Protein AF-A0A2S9GAI8-F1 (afdb_monomer_lite)

Structure (mmCIF, N/CA/C/O backbone):
data_AF-A0A2S9GAI8-F1
#
_entry.id   AF-A0A2S9GAI8-F1
#
loop_
_atom_site.group_PDB
_atom_site.id
_atom_site.type_symbol
_atom_site.label_atom_id
_atom_site.label_alt_id
_atom_site.label_comp_id
_atom_site.label_asym_id
_atom_site.label_entity_id
_atom_site.label_seq_id
_atom_site.pdbx_PDB_ins_code
_atom_site.Cartn_x
_atom_site.Cartn_y
_atom_site.Cartn_z
_atom_site.occupancy
_atom_site.B_iso_or_equiv
_atom_site.auth_seq_id
_atom_site.auth_comp_id
_atom_site.auth_asym_id
_atom_site.auth_atom_id
_atom_site.pdbx_PDB_model_num
ATOM 1 N N . ARG A 1 1 ? -7.569 5.837 -9.846 1.00 77.06 1 ARG A N 1
ATOM 2 C CA . ARG A 1 1 ? -6.304 5.334 -9.251 1.00 77.06 1 ARG A CA 1
ATOM 3 C C . ARG A 1 1 ? -5.984 3.922 -9.727 1.00 77.06 1 ARG A C 1
ATOM 5 O O . ARG A 1 1 ? -4.975 3.778 -10.397 1.00 77.06 1 ARG A O 1
ATOM 12 N N . PHE A 1 2 ? -6.852 2.932 -9.478 1.00 83.75 2 PHE A N 1
ATOM 13 C CA . PHE A 1 2 ? -6.623 1.537 -9.892 1.00 83.75 2 PHE A CA 1
ATOM 14 C C . PHE A 1 2 ? -6.374 1.361 -11.403 1.00 83.75 2 PHE A C 1
ATOM 16 O O . PHE A 1 2 ? -5.393 0.743 -11.783 1.00 83.75 2 PHE A O 1
ATOM 23 N N . PHE A 1 3 ? -7.200 1.969 -12.262 1.00 87.75 3 PHE A N 1
ATOM 24 C CA . PHE A 1 3 ? -7.038 1.874 -13.723 1.00 87.75 3 PHE A CA 1
ATOM 25 C C . PHE A 1 3 ? -6.111 2.945 -14.306 1.00 87.75 3 PHE A C 1
ATOM 27 O O . PHE A 1 3 ? -5.300 2.677 -15.185 1.00 87.75 3 PHE A O 1
ATOM 34 N N . THR A 1 4 ? -6.199 4.169 -13.787 1.00 87.25 4 THR A N 1
ATOM 35 C CA . THR A 1 4 ? -5.421 5.308 -14.292 1.00 87.25 4 THR A CA 1
ATOM 36 C C . THR A 1 4 ? -3.915 5.135 -14.084 1.00 87.25 4 THR A C 1
ATOM 38 O O . THR A 1 4 ? -3.148 5.576 -14.925 1.00 87.25 4 THR A O 1
ATOM 41 N N . GLY A 1 5 ? -3.479 4.488 -12.994 1.00 87.81 5 GLY A N 1
ATOM 42 C CA . GLY A 1 5 ? -2.055 4.264 -12.710 1.00 87.81 5 GLY A CA 1
ATOM 43 C C . GLY A 1 5 ? -1.359 3.394 -13.766 1.00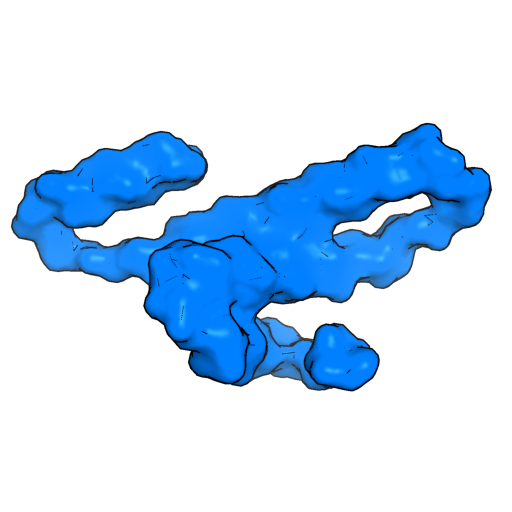 87.81 5 GLY A C 1
ATOM 44 O O . GLY A 1 5 ? -0.410 3.867 -14.390 1.00 87.81 5 GLY A O 1
ATOM 45 N N . PRO A 1 6 ? -1.841 2.163 -14.020 1.00 89.12 6 PRO A N 1
ATOM 46 C CA . PRO A 1 6 ? -1.314 1.302 -15.078 1.00 89.12 6 PRO A CA 1
ATOM 47 C C . PRO A 1 6 ? -1.376 1.944 -16.468 1.00 89.12 6 PRO A C 1
ATOM 49 O O . PRO A 1 6 ? -0.404 1.871 -17.216 1.00 89.12 6 PRO A O 1
ATOM 52 N N . LEU A 1 7 ? -2.479 2.631 -16.794 1.00 90.50 7 LEU A N 1
ATOM 53 C CA . LEU A 1 7 ? -2.616 3.331 -18.074 1.00 90.50 7 LEU A CA 1
ATOM 54 C C . LEU A 1 7 ? -1.563 4.437 -18.230 1.00 90.50 7 LEU A C 1
ATOM 56 O O . LEU A 1 7 ? -0.894 4.498 -19.258 1.00 90.50 7 LEU A O 1
ATOM 60 N N . SER A 1 8 ? -1.346 5.265 -17.205 1.00 88.62 8 SER A N 1
ATOM 61 C CA . SER A 1 8 ? -0.301 6.295 -17.238 1.00 88.62 8 SER A CA 1
ATOM 62 C C . SER A 1 8 ? 1.106 5.705 -17.320 1.00 88.62 8 SER A C 1
ATOM 64 O O . SER A 1 8 ? 1.942 6.248 -18.032 1.00 88.62 8 SER A O 1
ATOM 66 N N . TYR A 1 9 ? 1.370 4.579 -16.652 1.00 87.81 9 TYR A N 1
ATOM 67 C CA . TYR A 1 9 ? 2.661 3.896 -16.760 1.00 87.81 9 TYR A CA 1
ATOM 68 C C . TYR A 1 9 ? 2.928 3.361 -18.174 1.00 87.81 9 TYR A C 1
ATOM 70 O O . TYR A 1 9 ? 4.061 3.386 -18.644 1.00 87.81 9 TYR A O 1
ATOM 78 N N . SER A 1 10 ? 1.881 2.938 -18.888 1.00 89.44 10 SER A N 1
ATOM 79 C CA . SER A 1 10 ? 2.002 2.474 -20.275 1.00 89.44 10 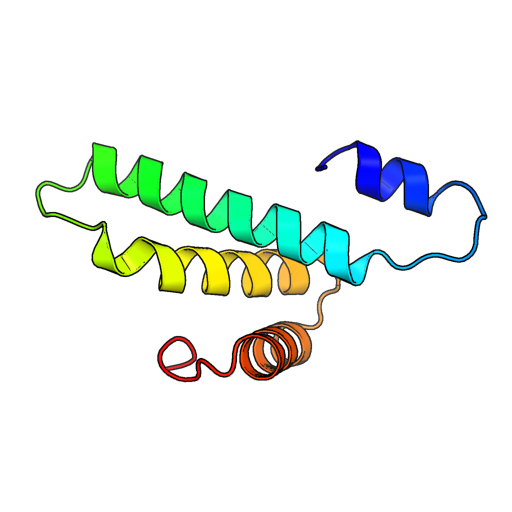SER A CA 1
ATOM 80 C C . SER A 1 10 ? 2.245 3.592 -21.302 1.00 89.44 10 SER A C 1
ATOM 82 O O . SER A 1 10 ? 2.580 3.302 -22.446 1.00 89.44 10 SER A O 1
ATOM 84 N N . ALA A 1 11 ? 2.129 4.868 -20.915 1.00 89.38 11 ALA A N 1
ATOM 85 C CA . ALA A 1 11 ? 2.149 6.008 -21.836 1.00 89.38 11 ALA A CA 1
ATOM 86 C C . ALA A 1 11 ? 3.547 6.404 -22.362 1.00 89.38 11 ALA A C 1
ATOM 88 O O . ALA A 1 11 ? 3.688 7.465 -22.964 1.00 89.38 11 ALA A O 1
ATOM 89 N N . THR A 1 12 ? 4.592 5.592 -22.158 1.00 87.31 12 THR A N 1
ATOM 90 C CA . THR A 1 12 ? 5.994 5.847 -22.586 1.00 87.31 12 THR A CA 1
ATOM 91 C C . THR A 1 12 ? 6.623 7.152 -22.069 1.00 87.31 12 THR A C 1
ATOM 93 O O . THR A 1 12 ? 7.706 7.541 -22.498 1.00 87.31 12 THR A O 1
ATOM 96 N N . VAL A 1 13 ? 5.977 7.815 -21.107 1.00 91.00 13 VAL A N 1
ATOM 97 C CA . VAL A 1 13 ? 6.504 8.991 -20.406 1.00 91.00 13 VAL A CA 1
ATOM 98 C C . VAL A 1 13 ? 7.324 8.521 -19.195 1.00 91.00 13 VAL A C 1
ATOM 100 O O . VAL A 1 13 ? 6.896 7.582 -18.518 1.00 91.00 13 VAL A O 1
ATOM 103 N N . PRO A 1 14 ? 8.472 9.151 -18.873 1.00 89.44 14 PRO A N 1
ATOM 104 C CA . PRO A 1 14 ? 9.234 8.820 -17.672 1.00 89.44 14 PRO A CA 1
ATOM 105 C C . PRO A 1 14 ? 8.370 8.939 -16.407 1.00 89.44 14 PRO A C 1
ATOM 107 O O . PRO A 1 14 ? 7.891 10.021 -16.069 1.00 89.44 14 PRO A O 1
ATOM 110 N N . GLY A 1 15 ? 8.164 7.826 -15.699 1.00 88.31 15 GLY A N 1
ATOM 111 C CA . GLY A 1 15 ? 7.325 7.780 -14.503 1.00 88.31 15 GLY A CA 1
ATOM 112 C C . GLY A 1 15 ? 7.406 6.443 -13.767 1.00 88.31 15 GLY A C 1
ATOM 113 O O . GLY A 1 15 ? 7.728 5.409 -14.350 1.00 88.31 15 GLY A O 1
ATOM 114 N N . GLY A 1 16 ? 7.124 6.466 -12.462 1.00 88.44 16 GLY A N 1
ATOM 115 C CA . GLY A 1 16 ? 7.157 5.284 -11.598 1.00 88.44 16 GLY A CA 1
ATOM 116 C C . GLY A 1 16 ? 5.766 4.819 -11.160 1.00 88.44 16 GLY A C 1
ATOM 117 O O . GLY A 1 16 ? 4.870 5.629 -10.935 1.00 88.44 16 GLY A O 1
ATOM 118 N N . LEU A 1 17 ? 5.600 3.507 -10.960 1.00 90.75 17 LEU A N 1
ATOM 119 C CA . LEU A 1 17 ? 4.378 2.911 -10.392 1.00 90.75 17 LEU A CA 1
ATOM 120 C C . LEU A 1 17 ? 4.344 2.903 -8.859 1.00 90.75 17 LEU A C 1
ATOM 122 O O . LEU A 1 17 ? 3.307 2.609 -8.273 1.00 90.75 17 LEU A O 1
ATOM 126 N N . PHE A 1 18 ? 5.451 3.254 -8.205 1.00 91.19 18 PHE A N 1
ATOM 127 C CA . PHE A 1 18 ? 5.635 3.093 -6.765 1.00 91.19 18 PHE A CA 1
ATOM 128 C C . PHE A 1 18 ? 4.539 3.780 -5.926 1.00 91.19 18 PHE A C 1
ATOM 130 O O . PHE A 1 18 ? 3.777 3.117 -5.224 1.00 91.19 18 PHE A O 1
ATOM 137 N N . ALA A 1 19 ? 4.394 5.102 -6.053 1.00 91.88 19 ALA A N 1
ATOM 138 C CA . ALA A 1 19 ? 3.398 5.863 -5.299 1.00 91.88 19 ALA A CA 1
ATOM 139 C C . ALA A 1 19 ? 1.934 5.485 -5.635 1.00 91.88 19 ALA A C 1
ATOM 141 O O . ALA A 1 19 ? 1.135 5.334 -4.705 1.00 91.88 19 ALA A O 1
ATOM 142 N N . PRO A 1 20 ? 1.549 5.272 -6.914 1.00 92.88 20 PRO A N 1
ATOM 143 C CA . PRO A 1 20 ? 0.222 4.756 -7.254 1.00 92.88 20 PRO A CA 1
ATOM 144 C C . PRO A 1 20 ? -0.131 3.429 -6.574 1.00 92.88 20 PRO A C 1
ATOM 146 O O . PRO A 1 20 ? -1.261 3.281 -6.106 1.00 92.88 20 PRO A O 1
ATOM 149 N N . LEU A 1 21 ? 0.813 2.483 -6.500 1.00 94.56 21 LEU A N 1
ATOM 150 C CA . LEU A 1 21 ? 0.590 1.181 -5.863 1.00 94.56 21 LEU A CA 1
ATOM 151 C C . LEU A 1 21 ? 0.341 1.331 -4.362 1.00 94.56 21 LEU A C 1
ATOM 153 O O . LEU A 1 21 ? -0.612 0.754 -3.847 1.00 94.56 21 LEU A O 1
ATOM 157 N N . LEU A 1 22 ? 1.127 2.159 -3.673 1.00 94.88 22 LEU A N 1
ATOM 158 C CA . LEU A 1 22 ? 0.927 2.420 -2.246 1.00 94.88 22 LEU A CA 1
ATOM 159 C C . LEU A 1 22 ? -0.425 3.075 -1.966 1.00 94.88 22 LEU A C 1
ATOM 161 O O . LEU A 1 22 ? -1.139 2.651 -1.064 1.00 94.88 22 LEU A O 1
ATOM 165 N N . ALA A 1 23 ? -0.821 4.065 -2.769 1.00 95.31 23 ALA A N 1
ATOM 166 C CA . ALA A 1 23 ? -2.108 4.736 -2.601 1.00 95.31 23 ALA A CA 1
ATOM 167 C C . ALA A 1 23 ? -3.298 3.781 -2.796 1.00 95.31 23 ALA A C 1
ATOM 169 O O . ALA A 1 23 ? -4.299 3.885 -2.090 1.00 95.31 23 ALA A O 1
ATOM 170 N N . VAL A 1 24 ? -3.206 2.856 -3.757 1.00 96.50 24 VAL A N 1
ATOM 171 C CA . VAL A 1 24 ? -4.226 1.817 -3.970 1.00 96.50 24 VAL A CA 1
ATOM 172 C C . VAL A 1 24 ? -4.203 0.784 -2.842 1.00 96.50 24 VAL A C 1
ATOM 174 O O . VAL A 1 24 ? -5.267 0.399 -2.366 1.00 96.50 24 VAL A O 1
ATOM 177 N N . GLY A 1 25 ? -3.022 0.377 -2.376 1.00 96.75 25 GLY A N 1
ATOM 178 C CA . GLY A 1 25 ? -2.871 -0.543 -1.250 1.00 96.75 25 GLY A CA 1
ATOM 179 C C . GLY A 1 25 ? -3.463 -0.000 0.049 1.00 96.75 25 GLY A C 1
ATOM 180 O O . GLY A 1 25 ? -4.230 -0.699 0.704 1.00 96.75 25 GLY A O 1
ATOM 181 N N . ALA A 1 26 ? -3.199 1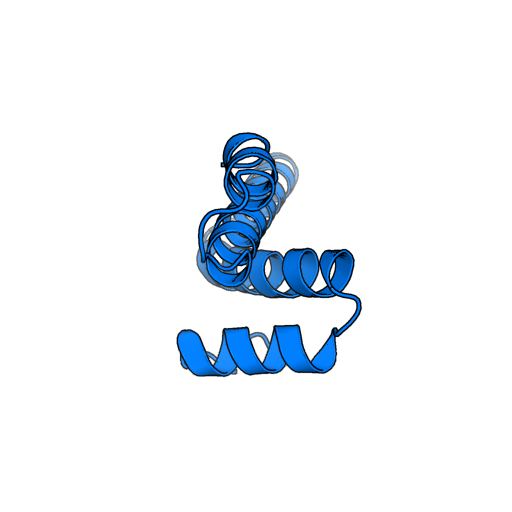.268 0.377 1.00 97.00 26 ALA A N 1
ATOM 182 C CA . ALA A 1 26 ? -3.805 1.938 1.531 1.00 97.00 26 ALA A CA 1
ATOM 183 C C . ALA A 1 26 ? -5.337 1.885 1.477 1.00 97.00 26 ALA A C 1
ATOM 185 O O . ALA A 1 26 ? -5.991 1.607 2.477 1.00 97.00 26 ALA A O 1
ATOM 186 N N . LEU A 1 27 ? -5.902 2.110 0.287 1.00 96.88 27 LEU A N 1
ATOM 187 C CA . LEU A 1 27 ? -7.344 2.098 0.060 1.00 96.88 27 LEU A CA 1
ATOM 188 C C . LEU A 1 27 ? -7.931 0.687 0.208 1.00 96.88 27 LEU A C 1
ATOM 190 O O . LEU A 1 27 ? -8.999 0.528 0.786 1.00 96.88 27 LEU A O 1
ATOM 194 N N . TRP A 1 28 ? -7.224 -0.351 -0.246 1.00 97.31 28 TRP A N 1
ATOM 195 C CA . TRP A 1 28 ? -7.627 -1.735 0.022 1.00 97.31 28 TRP A CA 1
ATOM 196 C C . TRP A 1 28 ? -7.579 -2.080 1.512 1.00 97.31 28 TRP A C 1
ATOM 198 O O . TRP A 1 28 ? -8.487 -2.749 2.000 1.00 97.31 28 TRP A O 1
ATOM 208 N N . GLY A 1 29 ? -6.581 -1.580 2.244 1.00 96.94 29 GLY A N 1
ATOM 209 C CA . GLY A 1 29 ? -6.504 -1.723 3.698 1.00 96.94 29 GLY A CA 1
ATOM 210 C C . GLY A 1 29 ? -7.697 -1.086 4.416 1.00 96.94 29 GLY A C 1
ATOM 211 O O . GLY A 1 29 ? -8.341 -1.720 5.250 1.00 96.94 29 GLY A O 1
ATOM 212 N N . THR A 1 30 ? -8.068 0.144 4.055 1.00 96.50 30 THR A N 1
ATOM 213 C CA . THR A 1 30 ? -9.228 0.808 4.673 1.00 96.50 30 THR A CA 1
ATOM 214 C C . THR A 1 30 ? -10.553 0.139 4.310 1.00 96.50 30 THR A C 1
ATOM 216 O O . THR A 1 30 ? -11.418 0.010 5.174 1.00 96.50 30 THR A O 1
ATOM 219 N N . VAL A 1 31 ? -10.709 -0.341 3.070 1.00 97.00 31 VAL A N 1
ATOM 220 C CA . VAL A 1 31 ? -11.883 -1.130 2.655 1.00 97.00 31 VAL A CA 1
ATOM 221 C C . VAL A 1 31 ? -11.975 -2.426 3.454 1.00 97.00 31 VAL A C 1
ATOM 223 O O . VAL A 1 31 ? -13.052 -2.754 3.943 1.00 97.00 31 VAL A O 1
ATOM 226 N N . PHE A 1 32 ? -10.857 -3.132 3.642 1.00 96.75 32 PHE A N 1
ATOM 227 C CA . PHE A 1 32 ? -10.831 -4.342 4.461 1.00 96.75 32 PHE A CA 1
ATOM 228 C C . PHE A 1 32 ? -11.297 -4.060 5.893 1.00 96.75 32 PHE A C 1
ATOM 230 O O . PHE A 1 32 ? -12.154 -4.780 6.403 1.00 96.75 32 PHE A O 1
ATOM 237 N N . LEU A 1 33 ? -10.801 -2.988 6.521 1.00 97.06 33 LEU A N 1
ATOM 238 C CA . LEU A 1 33 ? -11.240 -2.617 7.866 1.00 97.06 33 LEU A CA 1
ATOM 239 C C . LEU A 1 33 ? -12.732 -2.275 7.916 1.00 97.06 33 LEU A C 1
ATOM 241 O O . LEU A 1 33 ? -13.410 -2.685 8.850 1.00 97.06 33 LEU A O 1
ATOM 245 N N . ALA A 1 34 ? -13.251 -1.551 6.923 1.00 95.81 34 ALA A N 1
ATOM 246 C CA . ALA A 1 34 ? -14.670 -1.209 6.862 1.00 95.81 34 ALA A CA 1
ATOM 247 C C . ALA A 1 34 ? -15.553 -2.461 6.735 1.00 95.81 34 ALA A C 1
ATOM 249 O O . ALA A 1 34 ? -16.568 -2.574 7.419 1.00 95.81 34 ALA A O 1
ATOM 250 N N . CYS A 1 35 ? -15.149 -3.427 5.904 1.00 96.44 35 CYS A N 1
ATOM 251 C CA . CYS A 1 35 ? -15.839 -4.711 5.794 1.00 96.44 35 CYS A CA 1
ATOM 252 C C . CYS A 1 35 ? -15.761 -5.513 7.098 1.00 96.44 35 CYS A C 1
ATOM 254 O O . CYS A 1 35 ? -16.761 -6.088 7.517 1.00 96.44 35 CYS A O 1
ATOM 256 N N . P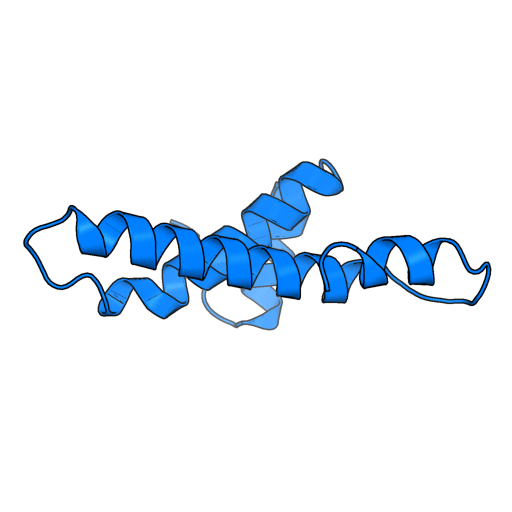HE A 1 36 ? -14.596 -5.535 7.749 1.00 96.12 36 PHE A N 1
ATOM 257 C CA . PHE A 1 36 ? -14.412 -6.228 9.021 1.00 96.12 36 PHE A CA 1
ATOM 258 C C . PHE A 1 36 ? -15.255 -5.597 10.136 1.00 96.12 36 PHE A C 1
ATOM 260 O O . PHE A 1 36 ? -15.995 -6.302 10.814 1.00 96.12 36 PHE A O 1
ATOM 267 N N . GLY A 1 37 ? -15.228 -4.271 10.268 1.00 95.56 37 GLY A N 1
ATOM 268 C CA . GLY A 1 37 ? -16.008 -3.527 11.260 1.00 95.56 37 GLY A CA 1
ATOM 269 C C . GLY A 1 37 ? -17.522 -3.577 11.045 1.00 95.56 37 GLY A C 1
ATOM 270 O O . GLY A 1 37 ? -18.270 -3.315 11.976 1.00 95.56 37 GLY A O 1
ATOM 271 N N . ALA A 1 38 ? -17.998 -3.942 9.851 1.00 94.56 38 ALA A N 1
ATOM 272 C CA . ALA A 1 38 ? -19.424 -4.175 9.614 1.00 94.56 38 ALA A CA 1
ATOM 273 C C . ALA A 1 38 ? -19.923 -5.508 10.202 1.00 94.56 38 ALA A C 1
ATOM 275 O O . ALA A 1 38 ? -21.124 -5.676 10.408 1.00 94.56 38 ALA A O 1
ATOM 276 N N . VAL A 1 39 ? -19.018 -6.464 10.430 1.00 96.06 39 VAL A N 1
ATOM 277 C CA . VAL A 1 39 ? -19.336 -7.805 10.949 1.00 96.06 39 VAL A CA 1
ATOM 278 C C . VAL A 1 39 ? -18.868 -7.964 12.396 1.00 96.06 39 VAL A C 1
ATOM 280 O O . VAL A 1 39 ? -19.456 -8.735 13.153 1.00 96.06 39 VAL A O 1
ATOM 283 N N . TRP A 1 40 ? -17.815 -7.246 12.787 1.00 95.19 40 TRP A N 1
ATOM 284 C CA . TRP A 1 40 ? -17.250 -7.315 14.125 1.00 95.19 40 TRP A CA 1
ATOM 285 C C . TRP A 1 40 ? -18.058 -6.465 15.121 1.00 95.19 40 TRP A C 1
ATOM 287 O O . TRP A 1 40 ? -18.380 -5.320 14.812 1.00 95.19 40 TRP A O 1
ATOM 297 N N . PRO A 1 41 ? -18.394 -6.998 16.309 1.00 90.50 41 PRO A N 1
ATOM 298 C CA . PRO A 1 41 ? -19.224 -6.290 17.285 1.00 90.50 41 PRO A CA 1
ATOM 299 C C . PRO A 1 41 ? -18.490 -5.163 18.032 1.00 90.50 41 PRO A C 1
ATOM 301 O O . PRO A 1 41 ? -19.146 -4.245 18.520 1.00 90.50 41 PRO A O 1
ATOM 304 N N . ASP A 1 42 ? -17.159 -5.225 18.130 1.00 94.44 42 ASP A N 1
ATOM 305 C CA . ASP A 1 42 ? -16.352 -4.224 18.837 1.00 94.44 42 ASP A CA 1
ATOM 306 C C . ASP A 1 42 ? -15.884 -3.082 17.926 1.00 94.44 42 ASP A C 1
ATOM 308 O O . ASP A 1 42 ? -15.778 -3.229 16.707 1.00 94.44 42 ASP A O 1
ATOM 312 N N . ASP A 1 43 ? -15.519 -1.952 18.535 1.00 93.06 43 ASP A N 1
ATOM 313 C CA . ASP A 1 43 ? -14.946 -0.817 17.815 1.00 93.06 43 ASP A CA 1
ATOM 314 C C . ASP A 1 43 ? -13.525 -1.117 17.302 1.00 93.06 43 ASP A C 1
ATOM 316 O O . ASP A 1 43 ? -12.557 -1.260 18.055 1.00 93.06 43 ASP A O 1
ATOM 320 N N . VAL A 1 44 ? -13.398 -1.163 15.977 1.00 95.06 44 VAL A N 1
ATOM 321 C CA . VAL A 1 44 ? -12.146 -1.437 15.260 1.00 95.06 44 VAL A CA 1
ATOM 322 C C . VAL A 1 44 ? -11.495 -0.176 14.684 1.00 95.06 44 VAL A C 1
ATOM 324 O O . VAL A 1 44 ? -10.507 -0.276 13.957 1.00 95.06 44 VAL A O 1
ATOM 327 N N . THR A 1 45 ? -11.998 1.025 14.991 1.00 93.19 45 THR A N 1
ATOM 328 C CA . THR A 1 45 ? -11.465 2.292 14.446 1.00 93.19 45 THR A CA 1
ATOM 329 C C . THR A 1 45 ? -9.979 2.502 14.745 1.00 93.19 45 THR A C 1
ATOM 331 O O . THR A 1 45 ? -9.259 3.068 13.921 1.00 93.19 45 THR A O 1
ATOM 334 N N . HIS A 1 46 ? -9.483 1.973 15.865 1.00 93.81 46 HIS A N 1
ATOM 335 C CA . HIS A 1 46 ? -8.064 2.006 16.223 1.00 93.81 46 HIS A CA 1
ATOM 336 C C . HIS A 1 46 ? -7.153 1.262 15.220 1.00 93.81 46 HIS A C 1
ATOM 338 O O . HIS A 1 46 ? -5.969 1.583 15.119 1.00 93.81 46 HIS A O 1
ATOM 344 N N . LEU A 1 47 ? -7.692 0.328 14.422 1.00 95.12 47 LEU A N 1
ATOM 345 C CA . LEU A 1 47 ? -6.961 -0.361 13.350 1.00 95.12 47 LEU A CA 1
ATOM 346 C C . LEU A 1 47 ? -6.932 0.417 12.024 1.00 95.12 47 LEU A C 1
ATOM 348 O O . LEU A 1 47 ? -6.313 -0.060 11.074 1.00 95.12 47 LEU A O 1
ATOM 352 N N . ALA A 1 48 ? -7.540 1.605 11.924 1.00 95.19 48 ALA A N 1
ATOM 353 C CA . ALA A 1 48 ? -7.608 2.364 10.667 1.00 95.19 48 ALA A CA 1
ATOM 354 C C . ALA A 1 48 ? -6.235 2.616 10.040 1.00 95.19 48 ALA A C 1
ATOM 356 O O . ALA A 1 48 ? -6.020 2.311 8.864 1.00 95.19 48 ALA A O 1
ATOM 357 N N . ILE A 1 49 ? -5.294 3.133 10.832 1.00 95.69 49 ILE A N 1
ATOM 358 C CA . ILE A 1 49 ? -3.933 3.412 10.366 1.00 95.69 49 ILE A CA 1
ATOM 359 C C . ILE A 1 49 ? -3.152 2.104 10.150 1.00 95.69 49 ILE A C 1
ATOM 361 O O . ILE A 1 49 ? -2.641 1.928 9.042 1.00 95.69 49 ILE A O 1
ATOM 365 N N . PRO A 1 50 ? -3.092 1.154 11.112 1.00 95.69 50 PRO A N 1
ATOM 366 C CA . PRO A 1 50 ? -2.416 -0.126 10.902 1.00 95.69 50 PRO A CA 1
ATOM 367 C C . PRO A 1 50 ? -2.876 -0.863 9.644 1.00 95.69 50 PRO A C 1
ATOM 369 O O . PRO A 1 50 ? -2.047 -1.291 8.845 1.00 95.69 50 PRO A O 1
ATOM 372 N N . MET A 1 51 ? -4.186 -0.951 9.408 1.00 96.56 51 MET A N 1
ATOM 373 C CA . MET A 1 51 ? -4.715 -1.676 8.257 1.00 96.56 51 MET A CA 1
ATOM 374 C C . MET A 1 51 ? -4.408 -0.962 6.935 1.00 96.56 51 MET A C 1
ATOM 376 O O . MET A 1 51 ? -4.114 -1.621 5.939 1.00 96.56 51 MET A O 1
ATOM 380 N N . ALA A 1 52 ? -4.395 0.374 6.912 1.00 97.12 52 ALA A N 1
ATOM 381 C CA . ALA A 1 52 ? -3.933 1.123 5.745 1.00 97.12 52 ALA A CA 1
ATOM 382 C C . ALA A 1 52 ? -2.449 0.840 5.438 1.00 97.12 52 ALA A C 1
ATOM 384 O O . ALA A 1 52 ? -2.109 0.587 4.282 1.00 97.12 52 ALA A O 1
ATOM 385 N N . LEU A 1 53 ? -1.575 0.812 6.453 1.00 97.19 53 LEU A N 1
ATOM 386 C CA . LEU A 1 53 ? -0.146 0.502 6.289 1.00 97.19 53 LEU A CA 1
ATOM 387 C C . LEU A 1 53 ? 0.087 -0.941 5.818 1.00 97.19 53 LEU A C 1
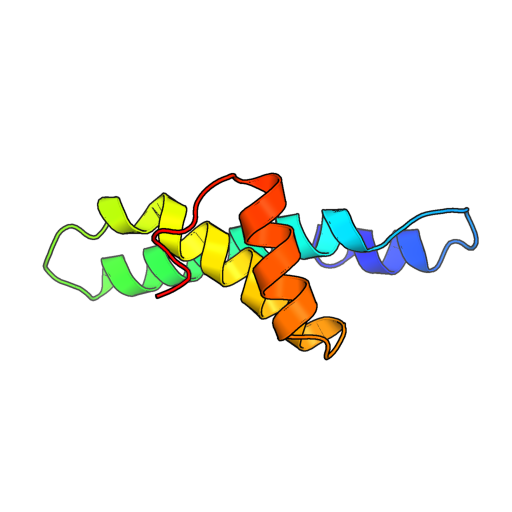ATOM 389 O O . LEU A 1 53 ? 0.861 -1.172 4.886 1.00 97.19 53 LEU A O 1
ATOM 393 N N . VAL A 1 54 ? -0.630 -1.907 6.397 1.00 96.38 54 VAL A N 1
ATOM 394 C CA . VAL A 1 54 ? -0.601 -3.309 5.948 1.00 96.38 54 VAL A CA 1
ATOM 395 C C . VAL A 1 54 ? -1.077 -3.415 4.501 1.00 96.38 54 VAL A C 1
ATOM 397 O O . VAL A 1 54 ? -0.430 -4.077 3.694 1.00 96.38 54 VAL A O 1
ATOM 400 N N . GLY A 1 55 ? -2.151 -2.713 4.133 1.00 97.12 55 GLY A N 1
ATOM 401 C CA . GLY A 1 55 ? -2.653 -2.666 2.760 1.00 97.12 55 GLY A CA 1
ATOM 402 C C . GLY A 1 55 ? -1.635 -2.093 1.768 1.00 97.12 55 GLY A C 1
ATOM 403 O O . GLY A 1 55 ? -1.448 -2.656 0.686 1.00 97.12 55 GLY A O 1
ATOM 404 N N . MET A 1 56 ? -0.929 -1.016 2.139 1.00 97.12 56 MET A N 1
ATOM 405 C CA . MET A 1 56 ? 0.174 -0.450 1.345 1.00 97.12 56 MET A CA 1
ATOM 406 C C . MET A 1 56 ? 1.252 -1.502 1.067 1.00 97.12 56 MET A C 1
ATOM 408 O O . MET A 1 56 ? 1.605 -1.722 -0.095 1.00 97.12 56 MET A O 1
ATOM 412 N N . ALA A 1 57 ? 1.744 -2.168 2.116 1.00 95.88 57 ALA A N 1
ATOM 413 C CA . ALA A 1 57 ? 2.814 -3.158 2.010 1.00 95.88 57 ALA A CA 1
ATOM 414 C C . ALA A 1 57 ? 2.364 -4.410 1.240 1.00 95.88 57 ALA A C 1
ATOM 416 O O . ALA A 1 57 ? 3.075 -4.869 0.346 1.00 95.88 57 ALA A O 1
ATOM 417 N N . ALA A 1 58 ? 1.168 -4.930 1.527 1.00 95.81 58 ALA A N 1
ATOM 418 C CA . ALA A 1 58 ? 0.630 -6.141 0.913 1.00 95.81 58 ALA A CA 1
ATOM 419 C C . ALA A 1 58 ? 0.376 -5.972 -0.591 1.00 95.81 58 ALA A C 1
ATOM 421 O O . ALA A 1 58 ? 0.787 -6.819 -1.386 1.00 95.81 58 ALA A O 1
ATOM 422 N N . PHE A 1 59 ? -0.251 -4.867 -1.008 1.00 95.94 59 PHE A N 1
ATOM 423 C CA . PHE A 1 59 ? -0.531 -4.623 -2.426 1.00 95.94 59 PHE A CA 1
ATOM 424 C C . PHE A 1 59 ? 0.755 -4.398 -3.230 1.00 95.94 59 PHE A C 1
ATOM 426 O O . PHE A 1 59 ? 0.903 -4.908 -4.347 1.00 95.94 59 PHE A O 1
ATOM 433 N N . PHE A 1 60 ? 1.718 -3.683 -2.644 1.00 95.00 60 PHE A N 1
ATOM 434 C CA . PHE A 1 60 ? 3.038 -3.498 -3.235 1.00 95.00 60 PHE A CA 1
ATOM 435 C C . PHE A 1 60 ? 3.783 -4.833 -3.384 1.00 95.00 60 PHE A C 1
ATOM 437 O O . PHE A 1 60 ? 4.255 -5.165 -4.475 1.00 95.00 60 PHE A O 1
ATOM 444 N N . ALA A 1 61 ? 3.829 -5.629 -2.311 1.00 94.62 61 ALA A N 1
ATOM 445 C CA . ALA A 1 61 ? 4.462 -6.944 -2.277 1.00 94.62 61 ALA A CA 1
ATOM 446 C C . ALA A 1 61 ? 3.856 -7.910 -3.303 1.00 94.62 61 ALA A C 1
ATOM 448 O O . ALA A 1 61 ? 4.599 -8.573 -4.025 1.00 94.62 61 ALA A O 1
ATOM 449 N N . ALA A 1 62 ?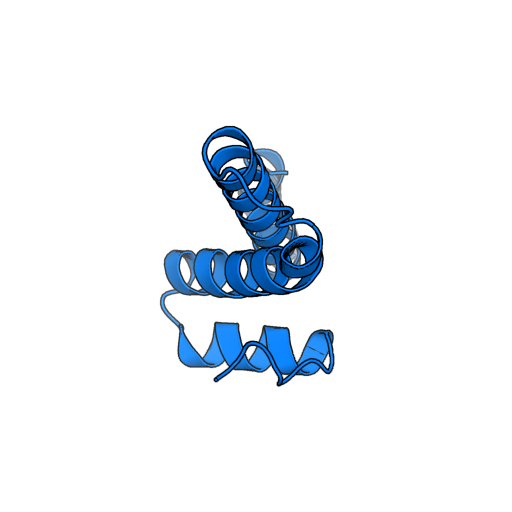 2.526 -7.957 -3.412 1.00 95.25 62 ALA A N 1
ATOM 450 C CA . ALA A 1 62 ? 1.826 -8.814 -4.366 1.00 95.25 62 ALA A CA 1
ATOM 451 C C . ALA A 1 62 ? 2.100 -8.417 -5.826 1.00 95.25 62 ALA A C 1
ATOM 453 O O . ALA A 1 62 ? 2.235 -9.283 -6.689 1.00 95.25 62 ALA A O 1
ATOM 454 N N . THR A 1 63 ? 2.221 -7.115 -6.105 1.00 94.06 63 THR A N 1
ATOM 455 C CA . THR A 1 63 ? 2.431 -6.612 -7.471 1.00 94.06 63 THR A CA 1
ATOM 456 C C . THR A 1 63 ? 3.876 -6.798 -7.936 1.00 94.06 63 THR A C 1
ATOM 458 O O . THR A 1 63 ? 4.117 -7.284 -9.039 1.00 94.06 63 THR A O 1
ATOM 461 N N . ILE A 1 64 ? 4.847 -6.414 -7.101 1.00 92.81 64 ILE A N 1
ATOM 462 C CA . ILE A 1 64 ? 6.273 -6.367 -7.474 1.00 92.81 64 ILE A CA 1
ATOM 463 C C . ILE A 1 64 ? 7.023 -7.643 -7.063 1.00 92.81 64 ILE A C 1
ATOM 465 O O . ILE A 1 64 ? 8.142 -7.875 -7.508 1.00 92.81 64 ILE A O 1
ATOM 469 N N . ARG A 1 65 ? 6.393 -8.521 -6.270 1.00 93.69 65 ARG A N 1
ATOM 470 C CA . ARG A 1 65 ? 6.969 -9.786 -5.773 1.00 93.69 65 ARG A CA 1
ATOM 471 C C . ARG A 1 65 ? 8.243 -9.596 -4.940 1.00 93.69 65 ARG A C 1
ATOM 473 O O . ARG A 1 65 ? 9.083 -10.487 -4.873 1.00 93.69 65 ARG A O 1
ATOM 480 N N . ALA A 1 66 ? 8.363 -8.449 -4.275 1.00 92.75 66 ALA A N 1
ATOM 481 C CA . ALA A 1 66 ? 9.454 -8.114 -3.362 1.00 92.75 66 ALA A CA 1
ATOM 482 C C . ALA A 1 66 ? 8.886 -7.775 -1.967 1.00 92.75 66 ALA A C 1
ATOM 484 O O . ALA A 1 66 ? 8.789 -6.599 -1.609 1.00 92.75 66 ALA A O 1
ATOM 485 N N . PRO A 1 67 ? 8.449 -8.782 -1.184 1.00 92.81 67 PRO A N 1
ATOM 486 C CA . PRO A 1 67 ? 7.695 -8.556 0.049 1.00 92.81 67 PRO A CA 1
ATOM 487 C C . PRO A 1 67 ? 8.507 -7.842 1.130 1.00 92.81 67 PRO A C 1
ATOM 489 O O . PRO A 1 67 ? 8.022 -6.870 1.703 1.00 92.81 67 PRO A O 1
ATOM 492 N N . LEU A 1 68 ? 9.758 -8.258 1.356 1.00 95.19 68 LEU A N 1
ATOM 493 C CA . LEU A 1 68 ? 10.629 -7.626 2.354 1.00 95.19 68 LEU A CA 1
ATOM 494 C C . LEU A 1 68 ? 10.901 -6.158 2.012 1.00 95.19 68 LEU A C 1
ATOM 496 O O . LEU A 1 68 ? 10.790 -5.291 2.871 1.00 95.19 68 LEU A O 1
ATOM 500 N N . THR A 1 69 ? 11.181 -5.865 0.741 1.00 93.81 69 THR A N 1
ATOM 501 C CA . THR A 1 69 ? 11.386 -4.494 0.264 1.00 93.81 69 THR A CA 1
ATOM 502 C C . THR A 1 69 ? 10.130 -3.644 0.444 1.00 93.81 69 THR A C 1
ATOM 504 O O . THR A 1 69 ? 10.224 -2.510 0.899 1.00 93.81 69 THR A O 1
ATOM 507 N N . GLY A 1 70 ? 8.951 -4.189 0.130 1.00 92.06 70 GLY A N 1
ATOM 508 C CA . GLY A 1 70 ? 7.678 -3.492 0.315 1.00 92.06 70 GLY A CA 1
ATOM 509 C C . GLY A 1 70 ? 7.407 -3.122 1.768 1.00 92.06 70 GLY A C 1
ATOM 510 O O . GLY A 1 70 ? 7.056 -1.979 2.046 1.00 92.06 70 GLY A O 1
ATOM 511 N N . ILE A 1 71 ? 7.619 -4.069 2.686 1.00 94.56 71 ILE A N 1
ATOM 512 C CA . ILE A 1 71 ? 7.473 -3.835 4.126 1.00 94.56 71 ILE A CA 1
ATOM 513 C C . ILE A 1 71 ? 8.439 -2.737 4.570 1.00 94.56 71 ILE A C 1
ATOM 515 O O . ILE A 1 71 ? 7.989 -1.719 5.085 1.00 94.56 71 ILE A O 1
ATOM 519 N N . VAL A 1 72 ? 9.742 -2.891 4.306 1.00 94.88 72 VAL A N 1
ATOM 520 C CA . VAL A 1 72 ? 10.760 -1.921 4.743 1.00 94.88 72 VAL A CA 1
ATOM 521 C C . VAL A 1 72 ? 10.458 -0.521 4.219 1.00 94.88 72 VAL A C 1
ATOM 523 O O . VAL A 1 72 ? 10.479 0.420 5.000 1.00 94.88 72 VAL A O 1
ATOM 526 N N . ILE A 1 73 ? 10.108 -0.356 2.938 1.00 94.00 73 ILE A N 1
ATOM 527 C CA . ILE A 1 73 ? 9.851 0.993 2.419 1.00 94.00 73 ILE A CA 1
ATOM 528 C C . ILE A 1 73 ? 8.621 1.628 3.083 1.00 94.00 73 ILE A C 1
ATOM 530 O O . ILE A 1 73 ? 8.657 2.816 3.395 1.00 94.00 73 ILE A O 1
ATOM 534 N N . VAL A 1 74 ? 7.545 0.871 3.328 1.00 95.38 74 VAL A N 1
ATOM 535 C CA . VAL A 1 74 ? 6.376 1.405 4.050 1.00 95.38 74 VAL A CA 1
ATOM 536 C C . VAL A 1 74 ? 6.772 1.859 5.452 1.00 95.38 74 VAL A C 1
ATOM 538 O O . VAL A 1 74 ? 6.427 2.979 5.820 1.00 95.38 74 VAL A O 1
ATOM 541 N N . LEU A 1 75 ? 7.538 1.048 6.186 1.00 95.00 75 LEU A N 1
ATOM 542 C CA . LEU A 1 75 ? 8.022 1.405 7.523 1.00 95.00 75 LEU A CA 1
ATOM 543 C C . LEU A 1 75 ? 8.883 2.674 7.503 1.00 95.00 75 LEU A C 1
ATOM 545 O O . LEU A 1 75 ? 8.676 3.558 8.330 1.00 95.00 75 LEU A O 1
ATOM 549 N N . GLU A 1 76 ? 9.800 2.790 6.543 1.00 95.12 76 GLU A N 1
ATOM 550 C CA . GLU A 1 76 ? 10.682 3.953 6.402 1.00 95.12 76 GLU A CA 1
ATOM 551 C C . GLU A 1 76 ? 9.903 5.234 6.062 1.00 95.12 76 GLU A C 1
ATOM 553 O O . GLU A 1 76 ? 10.149 6.286 6.646 1.00 95.12 76 GLU A O 1
ATOM 558 N N . MET A 1 77 ? 8.922 5.170 5.152 1.00 94.88 77 MET A N 1
ATOM 559 C CA . MET A 1 77 ? 8.150 6.359 4.755 1.00 94.88 77 MET A CA 1
ATOM 560 C C . MET A 1 77 ? 7.165 6.830 5.826 1.00 94.88 77 MET A C 1
ATOM 562 O O . MET A 1 77 ? 6.816 8.010 5.843 1.00 94.88 77 MET A O 1
ATOM 566 N N . THR A 1 78 ? 6.667 5.930 6.678 1.00 93.62 78 THR A N 1
ATOM 567 C CA . THR A 1 78 ? 5.664 6.268 7.703 1.00 93.62 78 THR A CA 1
ATOM 568 C C . THR A 1 78 ? 6.230 6.328 9.115 1.00 93.62 78 THR A C 1
ATOM 570 O O . THR A 1 78 ? 5.491 6.659 10.042 1.00 93.62 78 THR A O 1
ATOM 573 N N . ALA A 1 79 ? 7.518 6.008 9.290 1.00 93.31 79 ALA A N 1
ATOM 574 C CA . ALA A 1 79 ? 8.216 5.946 10.574 1.00 93.31 79 ALA A CA 1
ATOM 575 C C . ALA A 1 79 ? 7.464 5.128 11.648 1.00 93.31 79 ALA A C 1
ATOM 577 O O . ALA A 1 79 ? 7.578 5.393 12.844 1.00 93.31 79 ALA A O 1
ATOM 578 N N . THR A 1 80 ? 6.660 4.145 11.226 1.00 90.31 80 THR A N 1
ATOM 579 C CA . THR A 1 80 ? 5.766 3.376 12.102 1.00 90.31 80 THR A CA 1
ATOM 580 C C . THR A 1 80 ? 6.176 1.911 12.098 1.00 90.31 80 THR A C 1
ATOM 582 O O . THR A 1 80 ? 5.811 1.169 11.194 1.00 90.31 80 THR A O 1
ATOM 585 N N . THR A 1 81 ? 6.906 1.475 13.125 1.00 90.19 81 THR A N 1
ATOM 586 C CA . THR A 1 81 ? 7.404 0.091 13.262 1.00 90.19 81 THR A CA 1
ATOM 587 C C . THR A 1 81 ? 6.474 -0.836 14.039 1.00 90.19 81 THR A C 1
ATOM 589 O O . THR A 1 81 ? 6.636 -2.050 13.977 1.00 90.19 81 THR A O 1
ATOM 592 N N . SER A 1 82 ? 5.462 -0.292 14.719 1.00 88.94 82 SER A N 1
ATOM 593 C CA . SER A 1 82 ? 4.520 -1.057 15.546 1.00 88.94 82 SER A CA 1
ATOM 594 C C . SER A 1 82 ? 3.643 -2.042 14.769 1.00 88.94 82 SER A C 1
ATOM 596 O O . SER A 1 82 ? 3.028 -2.900 15.382 1.00 88.94 82 SER A O 1
ATOM 598 N N . VAL A 1 83 ? 3.567 -1.915 13.441 1.00 87.06 83 VAL A N 1
ATOM 599 C CA . VAL A 1 83 ? 2.756 -2.780 12.564 1.00 87.06 83 VAL A CA 1
ATOM 600 C C . VAL A 1 83 ? 3.608 -3.869 11.890 1.00 87.06 83 VAL A C 1
ATOM 602 O O . VAL A 1 83 ? 3.089 -4.702 11.154 1.00 87.06 83 VAL A O 1
ATOM 605 N N . ALA A 1 84 ? 4.927 -3.861 12.106 1.00 79.62 84 ALA A N 1
ATOM 606 C CA . ALA A 1 84 ? 5.846 -4.844 11.531 1.00 79.62 84 ALA A CA 1
ATOM 607 C C . ALA A 1 84 ? 5.894 -6.173 12.309 1.00 79.62 84 ALA A C 1
ATOM 609 O O . ALA A 1 84 ? 6.430 -7.149 11.781 1.00 79.62 84 ALA A O 1
ATOM 610 N N . VAL A 1 85 ? 5.392 -6.188 13.551 1.00 54.41 85 VAL A N 1
ATOM 611 C CA . VAL A 1 85 ? 5.507 -7.283 14.529 1.00 54.41 85 VAL A CA 1
ATOM 612 C C . VAL A 1 85 ? 4.142 -7.616 15.106 1.00 54.41 85 VAL A C 1
ATOM 614 O O . VAL A 1 85 ? 3.450 -6.664 15.524 1.00 54.41 85 VAL A O 1
#

Foldseek 3Di:
DVPVLVVVVVPPDDDDSLVVQLVVLLVVLQVVQVVVVVVDPDDPVVCSVLSSLVSSLVSCCVVVVPNVVSNVVSCVVVVDCPSVD

pLDDT: mean 92.67, std 5.7, range [54.41, 97.31]

Sequence (85 aa):
RFFTGPLSYSATVPGGLFAPLLAVGALWGTVFLACFGAVWPDDVTHLAIPMALVGMAAFFAATIRAPLTGIVIVLEMTATTSVAV

Secondary structure (DSSP, 8-state):
-TTHHHHHHTTSSS--SHHHHHHHHHHHHHHHHHHHHHH-SS--GGGHHHHHHHHHHHHHHHHHS-HHHHHHHHHHHHT--TT--

Radius of gyration: 14.17 Å; chains: 1; bounding box: 31×19×41 Å